Protein AF-A0A4S4F3W0-F1 (afdb_monomer_lite)

Organism: NCBI:txid1694

pLDDT: mean 84.1, std 19.75, range [39.56, 98.38]

Sequence (61 aa):
MSDVFRAPDGGRDRGERWVKTSVSMKPSTRRRLKQYAASRDVTIQEAVDAAISEYLDREGV

Foldseek 3Di:
DDDPPDDPPDDDDPPPDDDDDDDDDDPVVVVVLVVVCVVPVHDSVVSVVVVVVVVCVVVVD

InterPro domains:
  IPR010985 Ribbon-helix-helix [SSF47598] (16-57)
  IPR013321 Arc-type ribbon-helix-helix [G3DSA:1.10.1220.10] (12-60)

Radius of gyration: 14.85 Å; chains: 1; bounding box: 28×29×36 Å

Structure (mmCIF, N/CA/C/O backbone):
data_AF-A0A4S4F3W0-F1
#
_entry.id   AF-A0A4S4F3W0-F1
#
loop_
_atom_site.group_PDB
_atom_site.id
_atom_site.type_symbol
_atom_site.label_atom_id
_atom_site.label_alt_id
_atom_site.label_comp_id
_atom_site.label_asym_id
_atom_site.label_entity_id
_atom_site.label_seq_id
_atom_site.pdbx_PDB_ins_code
_atom_site.Cartn_x
_atom_site.Cartn_y
_atom_site.Cartn_z
_atom_site.occupancy
_atom_site.B_iso_or_equiv
_atom_site.auth_seq_id
_atom_site.auth_comp_id
_atom_site.auth_asym_id
_atom_site.auth_atom_id
_atom_site.pdbx_PDB_model_num
ATOM 1 N N . MET A 1 1 ? 21.834 -7.695 -24.925 1.00 42.91 1 MET A N 1
ATOM 2 C CA . MET A 1 1 ? 21.139 -7.906 -23.639 1.00 42.91 1 MET A CA 1
ATOM 3 C C . MET A 1 1 ? 20.214 -6.724 -23.433 1.00 42.91 1 MET A C 1
ATOM 5 O O . MET A 1 1 ? 20.675 -5.649 -23.085 1.00 42.91 1 MET A O 1
ATOM 9 N N . SER A 1 2 ? 18.952 -6.889 -23.813 1.00 39.56 2 SER A N 1
ATOM 10 C CA . SER A 1 2 ? 17.909 -5.871 -23.704 1.00 39.56 2 SER A CA 1
ATOM 11 C C . SER A 1 2 ? 17.508 -5.694 -22.242 1.00 39.56 2 SER A C 1
ATOM 13 O O . SER A 1 2 ? 17.254 -6.673 -21.545 1.00 39.56 2 SER A O 1
ATOM 15 N N . ASP A 1 3 ? 17.500 -4.441 -21.798 1.00 46.84 3 ASP A N 1
ATOM 16 C CA . ASP A 1 3 ? 17.136 -4.020 -20.450 1.00 46.84 3 ASP A CA 1
ATOM 17 C C . ASP A 1 3 ? 15.677 -4.413 -20.152 1.00 46.84 3 ASP A C 1
ATOM 19 O O . ASP A 1 3 ? 14.742 -3.937 -20.799 1.00 46.84 3 ASP A O 1
ATOM 23 N N . VAL A 1 4 ? 15.494 -5.343 -19.212 1.00 55.66 4 VAL A N 1
ATOM 24 C CA . VAL A 1 4 ? 14.217 -6.006 -18.883 1.00 55.66 4 VAL A CA 1
ATOM 25 C C . VAL A 1 4 ? 13.252 -5.070 -18.127 1.00 55.66 4 VAL A C 1
ATOM 27 O O . VAL A 1 4 ? 12.112 -5.437 -17.865 1.00 55.66 4 VAL A O 1
ATOM 30 N N . PHE A 1 5 ? 13.655 -3.830 -17.824 1.00 50.44 5 PHE A N 1
ATOM 31 C CA . PHE A 1 5 ? 12.852 -2.878 -17.043 1.00 50.44 5 PHE A CA 1
ATOM 32 C C . PHE A 1 5 ? 12.190 -1.754 -17.849 1.00 50.44 5 PHE A C 1
ATOM 34 O O . PHE A 1 5 ? 11.659 -0.810 -17.260 1.00 50.44 5 PHE A O 1
ATOM 41 N N . ARG A 1 6 ? 12.183 -1.815 -19.186 1.00 51.16 6 ARG A N 1
ATOM 42 C CA . ARG A 1 6 ? 11.503 -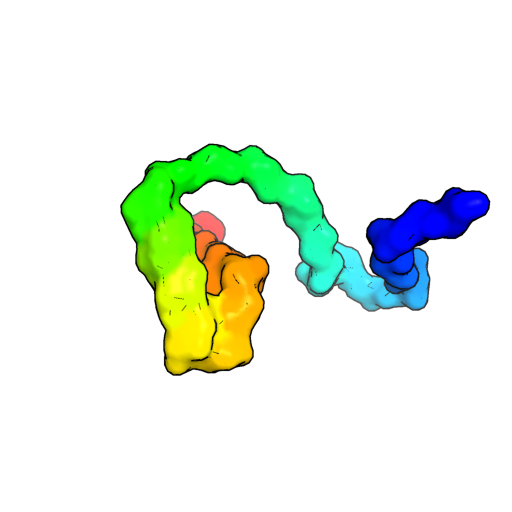0.787 -19.984 1.00 51.16 6 ARG A CA 1
ATOM 43 C C . ARG A 1 6 ? 9.989 -1.012 -19.992 1.00 51.16 6 ARG A C 1
ATOM 45 O O . ARG A 1 6 ? 9.469 -1.730 -20.839 1.00 51.16 6 ARG A O 1
ATOM 52 N N . ALA A 1 7 ? 9.282 -0.357 -19.072 1.00 52.56 7 ALA A N 1
ATOM 53 C CA . ALA A 1 7 ? 7.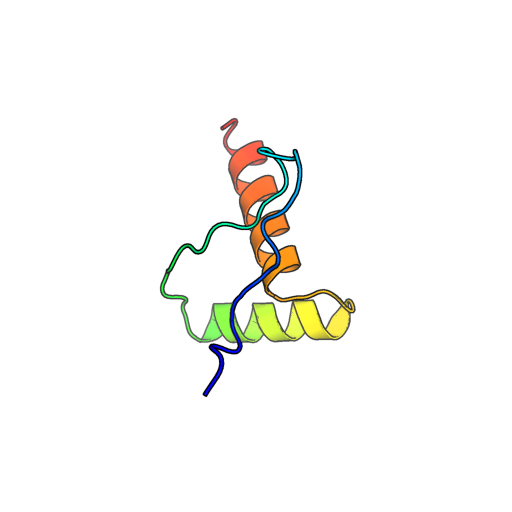853 -0.108 -19.242 1.00 52.56 7 ALA A CA 1
ATOM 54 C C . ALA A 1 7 ? 7.640 0.752 -20.510 1.00 52.56 7 ALA A C 1
ATOM 56 O O . ALA A 1 7 ? 8.450 1.652 -20.777 1.00 52.56 7 ALA A O 1
ATOM 57 N N . PRO A 1 8 ? 6.610 0.476 -21.327 1.00 48.66 8 PRO A N 1
ATOM 58 C CA . PRO A 1 8 ? 6.357 1.219 -22.549 1.00 48.66 8 PRO A CA 1
ATOM 59 C C . PRO A 1 8 ? 5.741 2.573 -22.187 1.00 48.66 8 PRO A C 1
ATOM 61 O O . PRO A 1 8 ? 4.528 2.727 -22.124 1.00 48.66 8 PRO A O 1
ATOM 64 N N . ASP A 1 9 ? 6.582 3.574 -21.951 1.00 62.31 9 ASP A N 1
ATOM 65 C CA . ASP A 1 9 ? 6.126 4.960 -21.887 1.00 62.31 9 ASP A CA 1
ATOM 66 C C . ASP A 1 9 ? 5.795 5.424 -23.310 1.00 62.31 9 ASP A C 1
ATOM 68 O O . ASP A 1 9 ? 6.660 5.882 -24.060 1.00 62.31 9 ASP A O 1
ATOM 72 N N . GLY A 1 10 ? 4.536 5.247 -23.701 1.00 51.94 10 GLY A N 1
ATOM 73 C CA . GLY A 1 10 ? 4.068 5.52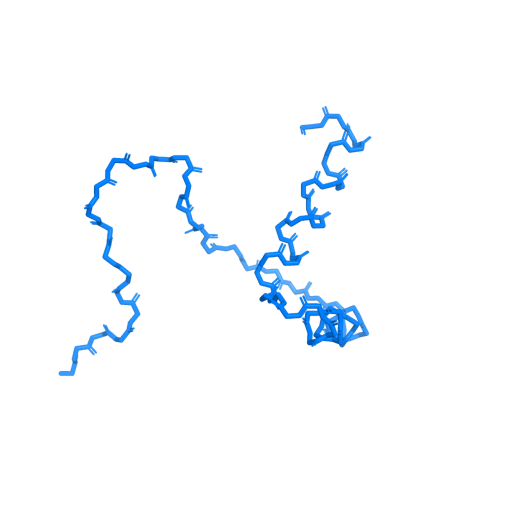4 -25.051 1.00 51.94 10 GLY A CA 1
ATOM 74 C C . GLY A 1 10 ? 2.595 5.901 -25.109 1.00 51.94 10 GLY A C 1
ATOM 75 O O . GLY A 1 10 ? 1.842 5.247 -25.816 1.00 51.94 10 GLY A O 1
ATOM 76 N N . GLY A 1 11 ? 2.181 6.963 -24.410 1.00 47.25 11 GLY A N 1
ATOM 77 C CA . GLY A 1 11 ? 0.899 7.615 -24.700 1.00 47.25 11 GLY A CA 1
ATOM 78 C C . GLY A 1 11 ? 0.197 8.249 -23.503 1.00 47.25 11 GLY A C 1
ATOM 79 O O . GLY A 1 11 ? -0.403 7.557 -22.706 1.00 47.25 11 GLY A O 1
ATOM 80 N N . ARG A 1 12 ? 0.248 9.585 -23.436 1.00 47.88 12 ARG A N 1
ATOM 81 C CA . ARG A 1 12 ? -0.801 10.493 -22.926 1.00 47.88 12 ARG A CA 1
ATOM 82 C C . ARG A 1 12 ? -1.586 10.115 -21.652 1.00 47.88 12 ARG A C 1
ATOM 84 O O . ARG A 1 12 ? -2.783 10.312 -21.654 1.00 47.88 12 ARG A O 1
ATOM 91 N N . ASP A 1 13 ? -0.926 9.790 -20.546 1.00 51.78 13 ASP A N 1
ATOM 92 C CA . ASP A 1 13 ? -1.516 10.011 -19.215 1.00 51.78 13 ASP A CA 1
ATOM 93 C C . ASP A 1 13 ? -0.430 10.452 -18.238 1.00 51.78 13 ASP A C 1
ATOM 95 O O . ASP A 1 13 ? 0.276 9.654 -17.626 1.00 51.78 13 ASP A O 1
ATOM 99 N N . ARG A 1 14 ? -0.234 11.772 -18.117 1.00 55.06 14 ARG A N 1
ATOM 100 C CA . ARG A 1 14 ? 0.726 12.324 -17.142 1.00 55.06 14 ARG A CA 1
ATOM 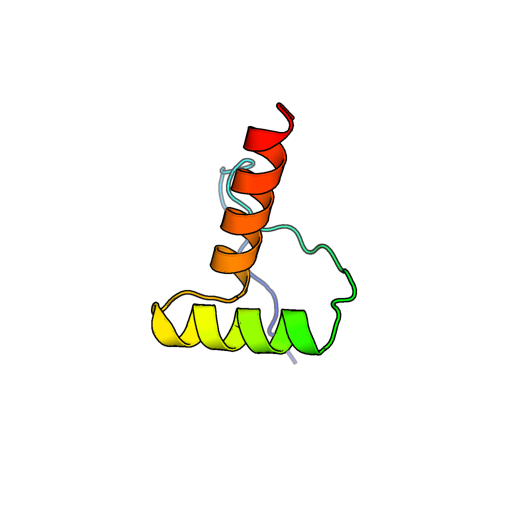101 C C . ARG A 1 14 ? 0.265 12.139 -15.688 1.00 55.06 14 ARG A C 1
ATOM 103 O O . ARG A 1 14 ? 1.064 12.408 -14.799 1.00 55.06 14 ARG A O 1
ATOM 110 N N . GLY A 1 15 ? -0.982 11.720 -15.458 1.00 58.50 15 GLY A N 1
ATOM 111 C CA . GLY A 1 15 ? -1.566 11.543 -14.125 1.00 58.50 15 GLY A CA 1
ATOM 112 C C . GLY A 1 15 ? -1.474 10.127 -13.551 1.00 58.50 15 GLY A C 1
ATOM 113 O O . GLY A 1 15 ? -1.537 9.983 -12.340 1.00 58.50 15 GLY A O 1
ATOM 114 N N . GLU A 1 16 ? -1.279 9.096 -14.379 1.00 66.25 16 GLU A N 1
ATOM 115 C CA . GLU A 1 16 ? -1.453 7.689 -13.957 1.00 66.25 16 GLU A CA 1
ATOM 116 C C . GLU A 1 16 ? -0.150 6.872 -13.954 1.00 66.25 16 GLU A C 1
ATOM 118 O O . GLU A 1 16 ? -0.135 5.662 -13.721 1.00 66.25 16 GLU A O 1
ATOM 123 N N . ARG A 1 17 ? 0.990 7.515 -14.226 1.00 83.81 17 ARG A N 1
ATOM 124 C CA . ARG A 1 17 ? 2.278 6.824 -14.308 1.00 83.81 17 ARG A CA 1
ATOM 125 C C . ARG A 1 17 ? 2.916 6.664 -12.930 1.00 83.81 17 ARG A C 1
ATOM 127 O O . ARG A 1 17 ? 3.296 7.649 -12.301 1.00 83.81 17 ARG A O 1
ATOM 134 N N . TRP A 1 18 ? 3.179 5.419 -12.537 1.00 88.81 18 TRP A N 1
ATOM 135 C CA . TRP A 1 18 ? 3.975 5.103 -11.350 1.00 88.81 18 TRP A CA 1
ATOM 136 C C . TRP A 1 18 ? 5.383 5.715 -11.418 1.00 88.81 18 TRP A C 1
ATOM 138 O O . TRP A 1 18 ? 6.132 5.498 -12.376 1.00 88.81 18 TRP A O 1
ATOM 148 N N . VAL A 1 19 ? 5.767 6.447 -10.369 1.00 92.44 19 VAL A N 1
ATOM 149 C CA . VAL A 1 19 ? 7.110 7.019 -10.202 1.00 92.44 19 VAL A CA 1
ATOM 150 C C . VAL A 1 19 ? 7.837 6.285 -9.082 1.00 92.44 19 VAL A C 1
ATOM 152 O O . VAL A 1 19 ? 7.303 6.079 -7.994 1.00 92.44 19 VAL A O 1
ATOM 155 N N . LYS A 1 20 ? 9.083 5.881 -9.340 1.00 91.25 20 LYS A N 1
ATOM 156 C CA . LYS A 1 20 ? 9.901 5.180 -8.349 1.00 91.25 20 LYS A CA 1
ATOM 157 C C . LYS A 1 20 ? 10.327 6.136 -7.232 1.00 91.25 20 LYS A C 1
ATOM 159 O O . LYS A 1 20 ? 11.133 7.032 -7.471 1.00 91.25 20 LYS A O 1
ATOM 164 N N . THR A 1 21 ? 9.903 5.837 -6.008 1.00 92.12 21 THR A N 1
ATOM 165 C CA . THR A 1 21 ? 10.337 6.521 -4.781 1.00 92.12 21 THR A CA 1
ATOM 166 C C . THR A 1 21 ? 10.888 5.493 -3.794 1.00 92.12 21 THR A C 1
ATOM 168 O O . THR A 1 21 ? 10.241 4.488 -3.506 1.00 92.12 21 THR A O 1
ATOM 171 N N . SER A 1 22 ? 12.105 5.712 -3.288 1.00 92.81 22 SER A N 1
ATOM 172 C CA . SER A 1 22 ? 12.788 4.771 -2.389 1.00 92.81 22 SER A CA 1
ATOM 173 C C . SER A 1 22 ? 12.666 5.209 -0.932 1.00 92.81 22 SER A C 1
ATOM 175 O O . SER A 1 22 ? 13.088 6.307 -0.584 1.00 92.81 22 SER A O 1
ATOM 177 N N . VAL A 1 23 ? 12.171 4.321 -0.068 1.00 95.06 23 VAL A N 1
ATOM 178 C CA . VAL A 1 23 ? 12.128 4.515 1.389 1.00 95.06 23 VAL A CA 1
ATOM 179 C C . VAL A 1 23 ? 12.497 3.225 2.117 1.00 95.06 23 VAL A C 1
ATOM 181 O O . VAL A 1 23 ? 12.288 2.121 1.612 1.00 95.06 23 VAL A O 1
ATOM 184 N N . SER A 1 24 ? 13.020 3.360 3.332 1.00 96.38 24 SER A N 1
ATOM 185 C CA . SER A 1 24 ? 13.270 2.224 4.220 1.00 96.38 24 SER A CA 1
ATOM 186 C C . SER A 1 24 ? 12.063 1.977 5.122 1.00 96.38 24 SER A C 1
ATOM 188 O O . SER A 1 24 ? 11.492 2.908 5.683 1.00 96.38 24 SER A O 1
ATOM 190 N N . MET A 1 25 ? 11.696 0.709 5.310 1.00 96.94 25 MET A N 1
ATOM 191 C CA . MET A 1 25 ? 10.598 0.306 6.192 1.00 96.94 25 MET A CA 1
ATOM 192 C C . MET A 1 25 ? 11.121 -0.468 7.397 1.00 96.94 25 MET A C 1
ATOM 194 O O . MET A 1 25 ? 12.051 -1.268 7.280 1.00 96.94 25 MET A O 1
ATOM 198 N N . LYS A 1 26 ? 10.447 -0.325 8.543 1.00 98.38 26 LYS A N 1
ATOM 199 C CA . LYS A 1 26 ? 10.668 -1.228 9.679 1.00 98.38 26 LYS A CA 1
ATOM 200 C C . LYS A 1 26 ? 10.376 -2.681 9.248 1.00 98.38 26 LYS A C 1
ATOM 202 O O . LYS A 1 26 ? 9.373 -2.910 8.559 1.00 98.38 26 LYS A O 1
ATOM 207 N N . PRO A 1 27 ? 11.180 -3.678 9.672 1.00 98.38 27 PRO A N 1
ATOM 208 C CA . PRO A 1 27 ? 10.974 -5.079 9.288 1.00 98.38 27 PRO A CA 1
ATOM 209 C C . PRO A 1 27 ? 9.570 -5.610 9.607 1.00 98.38 27 PRO A C 1
ATOM 211 O O . PRO A 1 27 ? 8.971 -6.315 8.792 1.00 98.38 27 PRO A O 1
ATOM 214 N N . SER A 1 28 ? 9.017 -5.226 10.762 1.00 98.06 28 SER A N 1
ATOM 215 C CA . SER A 1 28 ? 7.659 -5.583 11.187 1.00 98.06 28 SER A CA 1
ATOM 216 C C . SER A 1 28 ? 6.589 -5.009 10.254 1.00 98.06 28 SER A C 1
ATOM 218 O O . SER A 1 28 ? 5.710 -5.746 9.807 1.00 98.06 28 SER A O 1
ATOM 220 N N . THR A 1 29 ? 6.699 -3.729 9.887 1.00 97.94 29 THR A N 1
ATOM 221 C CA . THR A 1 29 ? 5.785 -3.070 8.942 1.00 97.94 29 THR A CA 1
ATOM 222 C C . THR A 1 29 ? 5.842 -3.733 7.570 1.00 97.94 29 THR A C 1
ATOM 224 O O . THR A 1 29 ? 4.801 -4.059 7.005 1.00 97.94 29 THR A O 1
ATOM 227 N N . ARG A 1 30 ? 7.047 -4.030 7.061 1.00 97.88 30 ARG A N 1
ATOM 228 C CA . ARG A 1 30 ? 7.217 -4.732 5.781 1.00 97.88 30 ARG A CA 1
ATOM 229 C C . ARG A 1 30 ? 6.572 -6.121 5.795 1.00 97.88 30 ARG A C 1
ATOM 231 O O . ARG A 1 30 ? 5.949 -6.511 4.812 1.00 97.88 30 ARG A O 1
ATOM 238 N N . ARG A 1 31 ? 6.708 -6.879 6.890 1.00 98.12 31 ARG A N 1
ATOM 239 C CA . ARG A 1 31 ? 6.062 -8.197 7.035 1.00 98.12 31 ARG A CA 1
ATOM 240 C C . ARG A 1 31 ? 4.539 -8.076 7.013 1.00 98.12 31 ARG A C 1
ATOM 242 O O . ARG A 1 31 ? 3.897 -8.818 6.276 1.00 98.12 31 ARG A O 1
ATOM 249 N N . ARG A 1 32 ? 3.979 -7.136 7.780 1.00 97.88 32 ARG A N 1
ATOM 250 C CA . ARG A 1 32 ? 2.530 -6.897 7.835 1.00 97.88 32 ARG A CA 1
ATOM 251 C C . ARG A 1 32 ? 1.974 -6.486 6.470 1.00 97.88 32 ARG A C 1
ATOM 253 O O . ARG A 1 32 ? 0.951 -7.017 6.059 1.00 97.88 32 ARG A O 1
ATOM 260 N N . LEU A 1 33 ? 2.678 -5.615 5.748 1.00 97.88 33 LEU A N 1
ATOM 261 C CA . LEU A 1 33 ? 2.300 -5.188 4.398 1.00 97.88 33 LEU A CA 1
ATOM 262 C C . LEU A 1 33 ? 2.258 -6.363 3.411 1.00 97.88 33 LEU A C 1
ATOM 264 O O . LEU A 1 33 ? 1.289 -6.517 2.678 1.00 97.88 33 LEU A O 1
ATOM 268 N N . LYS A 1 34 ? 3.264 -7.247 3.440 1.00 97.38 34 LYS A N 1
ATOM 269 C CA . LYS A 1 34 ? 3.269 -8.460 2.604 1.00 97.38 34 LYS A CA 1
ATOM 270 C C . LYS A 1 34 ? 2.087 -9.382 2.893 1.00 97.38 34 LYS A C 1
ATOM 272 O O . LYS A 1 34 ? 1.500 -9.922 1.966 1.00 97.38 34 LYS A O 1
ATOM 277 N N . GLN A 1 35 ? 1.760 -9.572 4.169 1.00 98.12 35 GLN A N 1
ATOM 278 C CA . GLN A 1 35 ? 0.619 -10.396 4.573 1.00 98.12 35 GLN A CA 1
ATOM 279 C C . GLN A 1 35 ? -0.706 -9.775 4.126 1.00 98.12 35 GLN A C 1
ATOM 281 O O . GLN A 1 35 ? -1.561 -10.490 3.619 1.00 98.12 35 GLN A O 1
ATOM 286 N N . TYR A 1 36 ? -0.851 -8.455 4.279 1.00 97.44 36 TYR A N 1
ATOM 287 C CA . TYR A 1 36 ? -2.022 -7.711 3.817 1.00 97.44 36 TYR A CA 1
ATOM 288 C C . TYR A 1 36 ? -2.235 -7.873 2.309 1.00 97.44 36 TYR A C 1
ATOM 290 O O . TYR A 1 36 ? -3.348 -8.181 1.893 1.00 97.44 36 TYR A O 1
ATOM 298 N N . ALA A 1 37 ? -1.166 -7.697 1.526 1.00 97.50 37 ALA A N 1
ATOM 299 C CA . ALA A 1 37 ? -1.179 -7.832 0.074 1.00 97.50 37 ALA A CA 1
ATOM 300 C C . ALA A 1 37 ? -1.585 -9.253 -0.347 1.00 97.50 37 ALA A C 1
ATOM 302 O O . ALA A 1 37 ? -2.542 -9.439 -1.094 1.00 97.50 37 ALA A O 1
ATOM 303 N N . ALA A 1 38 ? -0.936 -10.265 0.240 1.00 96.31 38 ALA A N 1
ATOM 304 C CA . ALA A 1 38 ? -1.230 -11.667 -0.044 1.00 96.31 38 ALA A CA 1
ATOM 305 C C . ALA A 1 38 ? -2.667 -12.075 0.324 1.00 96.31 38 ALA A C 1
ATOM 307 O O . ALA A 1 38 ? -3.258 -12.901 -0.360 1.00 96.31 38 ALA A O 1
ATOM 308 N N . SER A 1 39 ? -3.243 -11.515 1.394 1.00 97.88 39 SER A N 1
ATOM 309 C CA . SER A 1 39 ? -4.594 -11.882 1.835 1.00 97.88 39 SER A CA 1
ATOM 310 C C . SER A 1 39 ? -5.717 -11.210 1.040 1.00 97.88 39 SER A C 1
ATOM 312 O O . SER A 1 39 ? -6.879 -11.510 1.297 1.00 97.88 39 SER A O 1
ATOM 314 N N . ARG A 1 40 ? -5.403 -10.230 0.185 1.00 96.44 40 ARG A N 1
ATOM 315 C CA . ARG A 1 40 ? -6.385 -9.399 -0.536 1.00 96.44 40 ARG A CA 1
ATOM 316 C C . ARG A 1 40 ? -6.216 -9.433 -2.051 1.00 96.44 40 ARG A C 1
AT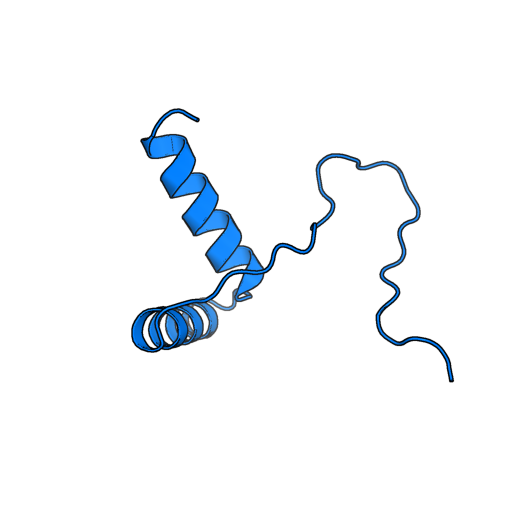OM 318 O O . ARG A 1 40 ? -6.955 -8.736 -2.729 1.00 96.44 40 ARG A O 1
ATOM 325 N N . ASP A 1 41 ? -5.268 -10.228 -2.545 1.00 94.31 41 ASP A N 1
ATOM 326 C CA . ASP A 1 41 ? -4.915 -10.306 -3.966 1.00 94.31 41 ASP A CA 1
ATOM 327 C C . ASP A 1 41 ? -4.572 -8.932 -4.572 1.00 94.31 41 ASP A C 1
ATOM 329 O O . ASP A 1 41 ? -4.969 -8.590 -5.679 1.00 94.31 41 ASP A O 1
ATOM 333 N N . VAL A 1 42 ? -3.838 -8.119 -3.805 1.00 96.69 42 VAL A N 1
ATOM 334 C CA . VAL A 1 42 ? -3.318 -6.821 -4.256 1.00 96.69 42 VAL A CA 1
ATOM 335 C C . VAL A 1 42 ? -1.801 -6.832 -4.240 1.00 96.69 42 VAL A C 1
ATOM 337 O O . VAL A 1 42 ? -1.160 -7.553 -3.467 1.00 96.69 42 VAL A O 1
ATOM 340 N N . THR A 1 43 ? -1.193 -5.994 -5.066 1.00 95.69 43 THR A N 1
ATOM 341 C CA . THR A 1 43 ? 0.249 -5.784 -5.042 1.00 95.69 43 THR A CA 1
ATOM 342 C C . THR A 1 43 ? 0.664 -4.964 -3.819 1.00 95.69 43 THR A C 1
ATOM 344 O O . THR A 1 43 ? -0.102 -4.206 -3.222 1.00 95.69 43 THR A O 1
ATOM 347 N N . ILE A 1 44 ? 1.941 -5.075 -3.444 1.00 95.19 44 ILE A N 1
ATOM 348 C CA . ILE A 1 44 ? 2.534 -4.202 -2.420 1.00 95.19 44 ILE A CA 1
ATOM 349 C C . ILE A 1 44 ? 2.461 -2.731 -2.853 1.00 95.19 44 ILE A C 1
ATOM 351 O O . ILE A 1 44 ? 2.334 -1.866 -1.994 1.00 95.19 44 ILE A O 1
ATOM 355 N N . GLN A 1 45 ? 2.543 -2.453 -4.157 1.00 94.69 45 GLN A N 1
ATOM 356 C CA . GLN A 1 45 ? 2.482 -1.097 -4.691 1.00 94.69 45 GLN A CA 1
ATOM 357 C C . GLN A 1 45 ? 1.102 -0.477 -4.465 1.00 94.69 45 GLN A C 1
ATOM 359 O O . GLN A 1 45 ? 1.031 0.572 -3.841 1.00 94.69 45 GLN A O 1
ATOM 364 N N . GLU A 1 46 ? 0.027 -1.160 -4.865 1.00 95.94 46 GLU A N 1
ATOM 365 C CA . GLU A 1 46 ? -1.354 -0.699 -4.644 1.00 95.94 46 GLU A CA 1
ATOM 366 C C . GLU A 1 46 ? -1.661 -0.529 -3.153 1.00 95.94 46 GLU A C 1
ATOM 368 O O . GLU A 1 46 ? -2.263 0.458 -2.742 1.00 95.94 46 GLU A O 1
ATOM 373 N N . ALA A 1 47 ? -1.191 -1.455 -2.312 1.00 96.75 47 ALA A N 1
ATOM 374 C CA . ALA A 1 47 ? -1.383 -1.354 -0.869 1.00 96.75 47 ALA A CA 1
ATOM 375 C C . ALA A 1 47 ? -0.634 -0.162 -0.243 1.00 96.75 47 ALA A C 1
ATOM 377 O O . ALA A 1 47 ? -1.123 0.434 0.715 1.00 96.75 47 ALA A O 1
ATOM 378 N N . VAL A 1 48 ? 0.562 0.172 -0.742 1.00 96.00 48 VAL A N 1
ATOM 379 C CA . VAL A 1 48 ? 1.325 1.345 -0.281 1.00 96.00 48 VAL A CA 1
ATOM 380 C C . VAL A 1 48 ? 0.683 2.631 -0.773 1.00 96.00 48 VAL A C 1
ATOM 382 O O . VAL A 1 48 ? 0.551 3.559 0.017 1.00 96.00 48 VAL A O 1
ATOM 385 N N . ASP A 1 49 ? 0.275 2.672 -2.037 1.00 95.75 49 ASP A N 1
ATOM 386 C CA . ASP A 1 49 ? -0.383 3.825 -2.644 1.00 95.75 49 ASP A CA 1
ATOM 387 C C . ASP A 1 49 ? -1.676 4.185 -1.899 1.00 95.75 49 ASP A C 1
ATOM 389 O O . ASP A 1 49 ? -1.798 5.295 -1.385 1.00 95.75 49 ASP A O 1
ATOM 393 N N . ALA A 1 50 ? -2.560 3.205 -1.678 1.00 96.06 50 ALA A N 1
ATOM 394 C CA . ALA A 1 50 ? -3.792 3.400 -0.914 1.00 96.06 50 ALA A CA 1
ATOM 395 C C . ALA A 1 50 ? -3.524 3.867 0.527 1.00 96.06 50 ALA A C 1
ATOM 397 O O . ALA A 1 50 ? -4.184 4.779 1.019 1.00 96.06 50 ALA A O 1
ATOM 398 N N . ALA A 1 51 ? -2.531 3.278 1.203 1.00 96.31 51 ALA A N 1
ATOM 399 C CA . ALA A 1 51 ? -2.187 3.662 2.571 1.00 96.31 51 ALA A CA 1
ATOM 400 C C . ALA A 1 51 ? -1.609 5.084 2.665 1.00 96.31 51 ALA A C 1
ATOM 402 O O . ALA A 1 51 ? -1.825 5.764 3.668 1.00 96.31 51 ALA A O 1
ATOM 403 N N . ILE A 1 52 ? -0.850 5.523 1.656 1.00 95.75 52 ILE A N 1
ATOM 404 C CA . ILE A 1 52 ? -0.327 6.890 1.582 1.00 95.75 52 ILE A CA 1
ATOM 405 C C . ILE A 1 52 ? -1.461 7.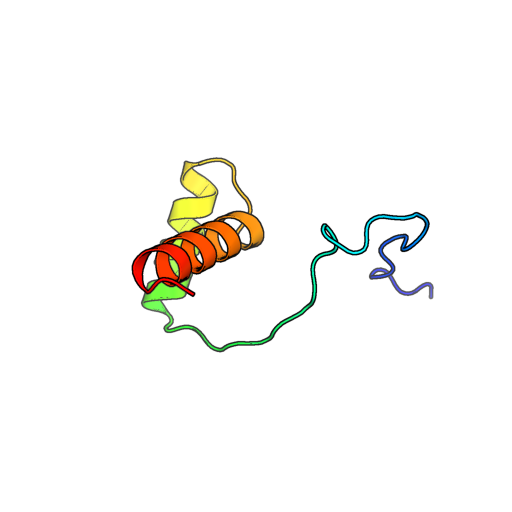865 1.265 1.00 95.75 52 ILE A C 1
ATOM 407 O O . ILE A 1 52 ? -1.561 8.867 1.965 1.00 95.75 52 ILE A O 1
ATOM 411 N N . SER A 1 53 ? -2.323 7.562 0.286 1.00 95.75 53 SER A N 1
ATOM 412 C CA . SER A 1 53 ? -3.490 8.392 -0.047 1.00 95.75 53 SER A CA 1
ATOM 413 C C . SER A 1 53 ? -4.373 8.602 1.178 1.00 95.75 53 SER A C 1
ATOM 415 O O . SER A 1 53 ? -4.579 9.735 1.586 1.00 95.75 53 SER A O 1
ATOM 417 N N . GLU A 1 54 ? -4.784 7.520 1.851 1.00 97.56 54 GLU A N 1
ATOM 418 C CA . GLU A 1 54 ? -5.624 7.598 3.053 1.00 97.56 54 GLU A CA 1
ATOM 419 C C . GLU A 1 54 ? -4.959 8.420 4.169 1.00 97.56 54 GLU A C 1
ATOM 421 O O . GLU A 1 54 ? -5.620 9.179 4.880 1.00 97.56 54 GLU A O 1
ATOM 426 N N . TYR A 1 55 ? -3.640 8.279 4.337 1.00 97.12 55 TYR A N 1
ATOM 427 C CA . TYR A 1 55 ? -2.899 9.072 5.309 1.00 97.12 55 TYR A CA 1
ATOM 428 C C . TYR A 1 55 ? -2.920 10.561 4.944 1.00 97.12 55 TYR A C 1
ATOM 430 O O . TYR A 1 55 ? -3.210 11.372 5.814 1.00 97.12 55 TYR A O 1
ATOM 438 N N . LEU A 1 56 ? -2.630 10.921 3.692 1.00 96.94 56 LEU A N 1
ATOM 439 C CA . LEU A 1 56 ? -2.592 12.314 3.237 1.00 96.94 56 LEU A CA 1
ATOM 440 C C . LEU A 1 56 ? -3.980 12.963 3.253 1.00 96.94 56 LEU A C 1
ATOM 442 O O . LEU A 1 56 ? -4.111 14.063 3.785 1.00 96.94 56 LEU A O 1
ATOM 446 N N . ASP A 1 57 ? -5.013 12.243 2.812 1.00 96.69 57 ASP A N 1
ATOM 447 C CA . ASP A 1 57 ? -6.410 12.686 2.864 1.00 96.69 57 ASP A CA 1
ATOM 448 C C . ASP A 1 57 ? -6.826 13.020 4.302 1.00 96.69 57 ASP A C 1
ATOM 450 O O . ASP A 1 57 ? -7.479 14.034 4.561 1.00 96.69 57 ASP A O 1
ATOM 454 N N . ARG A 1 58 ? -6.401 12.196 5.272 1.00 97.56 58 ARG A N 1
ATOM 455 C CA . ARG A 1 58 ? -6.653 12.448 6.696 1.00 97.56 58 ARG A CA 1
ATOM 456 C C . ARG A 1 58 ? -5.936 13.700 7.206 1.00 97.56 58 ARG A C 1
ATOM 458 O O . ARG A 1 58 ? -6.477 14.383 8.072 1.00 97.56 58 ARG A O 1
ATOM 465 N N . GLU A 1 59 ? -4.740 13.990 6.702 1.00 97.50 59 GLU A N 1
ATOM 466 C CA . GLU A 1 59 ? -3.987 15.200 7.057 1.00 97.50 59 GLU A CA 1
ATOM 467 C C . GLU A 1 59 ? -4.397 16.433 6.215 1.00 97.50 59 GLU A C 1
ATOM 469 O O . GLU A 1 59 ? -3.912 17.534 6.474 1.00 97.50 59 GLU A O 1
ATOM 474 N N . GLY A 1 60 ? -5.310 16.275 5.247 1.00 93.56 60 GLY A N 1
ATOM 475 C CA . GLY A 1 60 ? -5.828 17.353 4.399 1.00 93.56 60 GLY A CA 1
ATOM 476 C C . GLY A 1 60 ? -4.834 17.874 3.357 1.00 93.56 60 GLY A C 1
ATOM 477 O O . GLY A 1 60 ? -4.873 19.065 3.037 1.00 93.56 60 GLY A O 1
ATOM 478 N N . VAL A 1 61 ? -3.929 17.011 2.881 1.00 84.12 61 VAL A N 1
ATOM 479 C CA . VAL A 1 61 ? -2.892 17.326 1.879 1.00 84.12 61 VAL A CA 1
ATOM 480 C C . VAL A 1 61 ? -3.270 16.785 0.511 1.00 84.12 61 VAL A C 1
ATOM 482 O O . VAL A 1 61 ? -3.663 15.603 0.451 1.00 84.12 61 VAL A O 1
#

Secondary structure (DSSP, 8-state):
---TT-----SS-TTS----------HHHHHHHHHHHHTTT--HHHHHHHHHHHHHHHHT-